Protein AF-A0A951KZK8-F1 (afdb_monomer_lite)

Structure (mmCIF, N/CA/C/O backbone):
data_AF-A0A951KZK8-F1
#
_entry.id   AF-A0A951KZK8-F1
#
loop_
_atom_site.group_PDB
_atom_site.id
_atom_site.type_symbol
_atom_site.label_atom_id
_atom_site.label_alt_id
_atom_site.label_comp_id
_atom_site.label_asym_id
_atom_site.label_entity_id
_atom_site.label_seq_id
_atom_site.pdbx_PDB_ins_code
_atom_site.Cartn_x
_atom_site.Cartn_y
_atom_site.Cartn_z
_atom_site.occupancy
_atom_site.B_iso_or_equiv
_atom_site.auth_seq_id
_atom_site.auth_comp_id
_atom_site.auth_asym_id
_atom_site.auth_atom_id
_atom_site.pdbx_PDB_model_num
ATOM 1 N N . MET A 1 1 ? -2.608 1.411 18.842 1.00 57.25 1 MET A N 1
ATOM 2 C CA . MET A 1 1 ? -3.778 1.719 17.992 1.00 57.25 1 MET A CA 1
ATOM 3 C C . MET A 1 1 ? -4.426 0.400 17.603 1.00 57.25 1 MET A C 1
ATOM 5 O O . MET A 1 1 ? -3.694 -0.575 17.492 1.00 57.25 1 MET A O 1
ATOM 9 N N . ALA A 1 2 ? -5.753 0.328 17.487 1.00 75.88 2 ALA A N 1
ATOM 10 C CA . ALA A 1 2 ? -6.396 -0.855 16.908 1.00 75.88 2 ALA A CA 1
ATOM 11 C C . ALA A 1 2 ? -6.192 -0.823 15.386 1.00 75.88 2 ALA A C 1
ATOM 13 O O . ALA A 1 2 ? -6.277 0.259 14.810 1.00 75.88 2 ALA A O 1
ATOM 14 N N . SER A 1 3 ? -5.893 -1.966 14.765 1.00 89.19 3 SER A N 1
ATOM 15 C CA . SER A 1 3 ? -5.690 -2.034 13.313 1.00 89.19 3 SER A CA 1
ATOM 16 C C . SER A 1 3 ? -7.004 -1.793 12.564 1.00 89.19 3 SER A C 1
ATOM 18 O O . SER A 1 3 ? -8.065 -2.237 13.011 1.00 89.19 3 SER A O 1
ATOM 20 N N . ASN A 1 4 ? -6.940 -1.081 11.437 1.00 95.38 4 ASN A N 1
ATOM 21 C CA . ASN A 1 4 ? -8.071 -0.841 10.536 1.00 95.38 4 ASN A CA 1
ATOM 22 C C . ASN A 1 4 ? -8.296 -2.012 9.573 1.00 95.38 4 ASN A C 1
ATOM 24 O O . ASN A 1 4 ? -9.361 -2.098 8.958 1.00 95.38 4 ASN A O 1
ATOM 28 N N . LEU A 1 5 ? -7.304 -2.893 9.420 1.00 96.56 5 LEU A N 1
ATOM 29 C CA . LEU A 1 5 ? -7.354 -4.049 8.536 1.00 96.56 5 LEU A CA 1
ATOM 30 C C . LEU A 1 5 ? -7.429 -5.332 9.364 1.00 96.56 5 LEU A C 1
ATOM 32 O O . LEU A 1 5 ? -6.640 -5.555 10.279 1.00 96.56 5 LEU A O 1
ATOM 36 N N . ASP A 1 6 ? -8.371 -6.205 9.016 1.00 96.50 6 ASP A N 1
ATOM 37 C CA . ASP A 1 6 ? -8.315 -7.590 9.477 1.00 96.50 6 ASP A CA 1
ATOM 38 C C . ASP A 1 6 ? -7.146 -8.341 8.810 1.00 96.50 6 ASP A C 1
ATOM 40 O O . ASP A 1 6 ? -6.596 -7.905 7.794 1.00 96.50 6 ASP A O 1
ATOM 44 N N . GLU A 1 7 ? -6.778 -9.496 9.370 1.00 96.50 7 GLU A N 1
ATOM 45 C CA . GLU A 1 7 ? -5.648 -10.308 8.895 1.00 96.50 7 GLU A CA 1
ATOM 46 C C . GLU A 1 7 ? -5.756 -10.663 7.404 1.00 96.50 7 GLU A C 1
ATOM 48 O O . GLU A 1 7 ? -4.756 -10.668 6.683 1.00 96.50 7 GLU A O 1
ATOM 53 N N . ARG A 1 8 ? -6.977 -10.914 6.911 1.00 97.06 8 ARG A N 1
ATOM 54 C CA . ARG A 1 8 ? -7.217 -11.272 5.508 1.00 97.06 8 ARG A CA 1
ATOM 55 C C . ARG A 1 8 ? -6.918 -10.089 4.595 1.00 97.06 8 ARG A C 1
ATOM 57 O O . ARG A 1 8 ? -6.222 -10.248 3.594 1.00 97.06 8 ARG A O 1
ATOM 64 N N . ARG A 1 9 ? -7.455 -8.911 4.913 1.00 98.12 9 ARG A N 1
ATOM 65 C CA . ARG A 1 9 ? -7.246 -7.694 4.119 1.00 98.12 9 ARG A CA 1
ATOM 66 C C . ARG A 1 9 ? -5.806 -7.209 4.204 1.00 98.12 9 ARG A C 1
ATOM 68 O O . ARG A 1 9 ? -5.289 -6.752 3.191 1.00 98.12 9 ARG A O 1
ATOM 75 N N . ALA A 1 10 ? -5.152 -7.365 5.353 1.00 98.06 10 ALA A N 1
ATOM 76 C CA . ALA A 1 10 ? -3.730 -7.080 5.506 1.00 98.06 10 ALA A CA 1
ATOM 77 C C . ALA A 1 10 ? -2.877 -7.951 4.566 1.00 98.06 10 ALA A C 1
ATOM 79 O O . ALA A 1 10 ? -2.070 -7.416 3.810 1.00 98.06 10 ALA A O 1
ATOM 80 N N . ALA A 1 11 ? -3.115 -9.267 4.530 1.00 97.88 11 ALA A N 1
ATOM 81 C CA . ALA A 1 11 ? -2.396 -10.180 3.637 1.00 97.88 11 ALA A CA 1
ATOM 82 C C . ALA A 1 11 ? -2.676 -9.905 2.146 1.00 97.88 11 ALA A C 1
ATOM 84 O O . ALA A 1 11 ? -1.768 -9.949 1.314 1.00 97.88 11 ALA A O 1
ATOM 85 N N . LEU A 1 12 ? -3.928 -9.587 1.794 1.00 98.38 12 LEU A N 1
ATOM 86 C CA . LEU A 1 12 ? -4.284 -9.182 0.430 1.00 98.38 12 LEU A CA 1
ATOM 87 C C . LEU A 1 12 ? -3.575 -7.888 0.029 1.00 98.38 12 LEU A C 1
ATOM 89 O O . LEU A 1 12 ? -3.019 -7.812 -1.064 1.00 98.38 12 LEU A O 1
ATOM 93 N N . LEU A 1 13 ? -3.573 -6.884 0.907 1.00 98.56 13 LEU A N 1
ATOM 94 C CA . LEU A 1 13 ? -2.907 -5.614 0.654 1.00 98.56 13 LEU A CA 1
ATOM 95 C C . LEU A 1 13 ? -1.396 -5.797 0.493 1.00 98.56 13 LEU A C 1
ATOM 97 O O . LEU A 1 13 ? -0.829 -5.224 -0.430 1.00 98.56 13 LEU A O 1
ATOM 101 N N . GLU A 1 14 ? -0.760 -6.627 1.321 1.00 98.25 14 GLU A N 1
ATOM 102 C CA . GLU A 1 14 ? 0.658 -6.967 1.170 1.00 98.25 14 GLU A CA 1
ATOM 103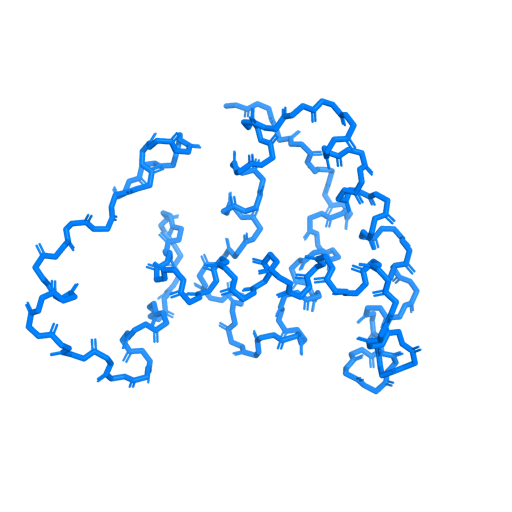 C C . GLU A 1 14 ? 0.948 -7.568 -0.212 1.00 98.25 14 GLU A C 1
ATOM 105 O O . GLU A 1 14 ? 1.818 -7.080 -0.932 1.00 98.25 14 GLU A O 1
ATOM 110 N N . SER A 1 15 ? 0.169 -8.575 -0.623 1.00 98.31 15 SER A N 1
ATOM 111 C CA . SER A 1 15 ? 0.313 -9.215 -1.936 1.00 98.31 15 SER A CA 1
ATOM 112 C C . SER A 1 15 ? 0.092 -8.237 -3.097 1.00 98.31 15 SER A C 1
ATOM 114 O O . SER A 1 15 ? 0.821 -8.275 -4.094 1.00 98.31 15 SER A O 1
ATOM 116 N N . LEU A 1 16 ? -0.885 -7.335 -2.970 1.00 98.62 16 LEU A N 1
ATOM 117 C CA . LEU A 1 16 ? -1.149 -6.286 -3.952 1.00 98.62 16 LEU A CA 1
ATOM 118 C C . LEU A 1 16 ? 0.010 -5.284 -4.029 1.00 98.62 16 LEU A C 1
ATOM 120 O O . LEU A 1 16 ? 0.442 -4.954 -5.134 1.00 98.62 16 LEU A O 1
ATOM 124 N N . CYS A 1 17 ? 0.532 -4.823 -2.889 1.00 98.50 17 CYS A N 1
ATOM 125 C CA . CYS A 1 17 ? 1.685 -3.927 -2.833 1.00 98.50 17 CYS A CA 1
ATOM 126 C C . CYS A 1 17 ? 2.905 -4.557 -3.505 1.00 98.50 17 CYS A C 1
ATOM 128 O O . CYS A 1 17 ? 3.486 -3.925 -4.382 1.00 98.50 17 CYS A O 1
ATOM 130 N N . GLU A 1 18 ? 3.234 -5.807 -3.176 1.00 98.00 18 GLU A N 1
ATOM 131 C CA . GLU A 1 18 ? 4.361 -6.526 -3.780 1.00 98.00 18 GLU A CA 1
ATOM 132 C C . GLU A 1 18 ? 4.172 -6.720 -5.290 1.00 98.00 18 GLU A C 1
ATOM 134 O O . GLU A 1 18 ? 5.108 -6.575 -6.069 1.00 98.00 18 GLU A O 1
ATOM 139 N N . THR A 1 19 ? 2.947 -6.987 -5.744 1.00 98.25 19 THR A N 1
ATOM 140 C CA . THR A 1 19 ? 2.680 -7.158 -7.178 1.00 98.25 19 THR A CA 1
ATOM 141 C C . THR A 1 19 ? 2.778 -5.839 -7.952 1.00 98.25 19 THR A C 1
ATOM 143 O O . THR A 1 19 ? 3.256 -5.820 -9.088 1.00 98.25 19 THR A O 1
ATOM 146 N N . ILE A 1 20 ? 2.301 -4.732 -7.374 1.00 98.00 20 ILE A N 1
ATOM 147 C CA . ILE A 1 20 ? 2.277 -3.414 -8.028 1.00 98.00 20 ILE A CA 1
ATOM 148 C C . ILE A 1 20 ? 3.646 -2.728 -7.952 1.00 98.00 20 ILE A C 1
ATOM 150 O O . ILE A 1 20 ? 4.069 -2.085 -8.915 1.00 98.00 20 ILE A O 1
ATOM 154 N N . VAL A 1 21 ? 4.324 -2.857 -6.813 1.00 97.31 21 VAL A N 1
ATOM 155 C CA . VAL A 1 21 ? 5.659 -2.327 -6.535 1.00 97.31 21 VAL A CA 1
ATOM 156 C C . VAL A 1 21 ? 6.531 -3.490 -6.043 1.00 97.31 21 VAL A C 1
ATOM 158 O O . VAL A 1 21 ? 6.610 -3.732 -4.834 1.00 97.31 21 VAL A O 1
ATOM 161 N N . PRO A 1 22 ? 7.171 -4.228 -6.970 1.00 95.56 22 PRO A N 1
ATOM 162 C CA . PRO A 1 22 ? 8.026 -5.361 -6.627 1.00 95.56 22 PRO A CA 1
ATOM 163 C C . PRO A 1 22 ? 9.117 -4.991 -5.621 1.00 95.56 22 PRO A C 1
ATOM 165 O O . PRO A 1 22 ? 9.794 -3.973 -5.778 1.00 95.56 22 PRO A O 1
ATOM 168 N N . GLY A 1 23 ? 9.288 -5.828 -4.598 1.00 94.06 23 GLY A N 1
ATOM 169 C CA . GLY A 1 23 ? 10.216 -5.624 -3.490 1.00 94.06 23 GLY A CA 1
ATOM 170 C C . GLY A 1 23 ? 9.663 -4.794 -2.330 1.00 94.06 23 GLY A C 1
ATOM 171 O O . GLY A 1 23 ? 10.330 -4.683 -1.300 1.00 94.06 23 GLY A O 1
ATOM 172 N N . SER A 1 24 ? 8.460 -4.224 -2.445 1.00 96.81 24 SER A N 1
ATOM 173 C CA . SER A 1 24 ? 7.895 -3.381 -1.388 1.00 96.81 24 SER A CA 1
ATOM 174 C C . SER A 1 24 ? 7.625 -4.140 -0.086 1.00 96.81 24 SER A C 1
ATOM 176 O O . SER A 1 24 ? 7.760 -3.536 0.975 1.00 96.81 24 SER A O 1
ATOM 178 N N . SER A 1 25 ? 7.359 -5.453 -0.096 1.00 96.44 25 SER A N 1
ATOM 179 C CA . SER A 1 25 ? 7.097 -6.219 1.139 1.00 96.44 25 SER A CA 1
ATOM 180 C C . SER A 1 25 ? 8.199 -6.088 2.202 1.00 96.44 25 SER A C 1
ATOM 182 O O . SER A 1 25 ? 7.907 -6.096 3.399 1.00 96.44 25 SER A O 1
ATOM 184 N N . ARG A 1 26 ? 9.465 -5.881 1.812 1.00 95.50 26 ARG A N 1
ATOM 185 C CA . ARG A 1 26 ? 10.588 -5.745 2.764 1.00 95.50 26 ARG A CA 1
ATOM 186 C C . ARG A 1 26 ? 10.528 -4.491 3.639 1.00 95.50 26 ARG A C 1
ATOM 188 O O . ARG A 1 26 ? 11.231 -4.441 4.645 1.00 95.50 26 ARG A O 1
ATOM 195 N N . VAL A 1 27 ? 9.743 -3.482 3.252 1.00 95.81 27 VAL A N 1
ATOM 196 C CA . VAL A 1 27 ? 9.516 -2.268 4.056 1.00 95.81 27 VAL A CA 1
ATOM 197 C C . VAL A 1 27 ? 8.186 -2.302 4.814 1.00 95.81 27 VAL A C 1
ATOM 199 O O . VAL A 1 27 ? 7.865 -1.351 5.520 1.00 95.81 27 VAL A O 1
ATOM 202 N N . GLN A 1 28 ? 7.435 -3.406 4.695 1.00 96.81 28 GLN A N 1
ATOM 203 C CA . GLN A 1 28 ? 6.128 -3.638 5.320 1.00 96.81 28 GLN A CA 1
ATOM 204 C C . GLN A 1 28 ? 5.108 -2.511 5.038 1.00 96.81 28 GLN A C 1
ATOM 206 O O . GLN A 1 28 ? 4.636 -1.846 5.963 1.00 96.81 28 GLN A O 1
ATOM 211 N N . PRO A 1 29 ? 4.714 -2.297 3.768 1.00 97.12 29 PRO A N 1
ATOM 212 C CA . PRO A 1 29 ? 3.866 -1.175 3.354 1.00 97.12 29 PRO A CA 1
ATOM 213 C C . PRO A 1 29 ? 2.480 -1.197 4.009 1.00 97.12 29 PRO A C 1
ATOM 215 O O . PRO A 1 29 ? 1.865 -0.150 4.190 1.00 97.12 29 PRO A O 1
ATOM 218 N N . VAL A 1 30 ? 2.002 -2.371 4.432 1.00 97.56 30 VAL A N 1
ATOM 219 C CA . VAL A 1 30 ? 0.744 -2.509 5.181 1.00 97.56 30 VAL A CA 1
ATOM 220 C C . VAL A 1 30 ? 0.775 -1.716 6.489 1.00 97.56 30 VAL A C 1
ATOM 222 O O . VAL A 1 30 ? -0.234 -1.112 6.836 1.00 97.56 30 VAL A O 1
ATOM 225 N N . VAL A 1 31 ? 1.922 -1.643 7.179 1.00 96.88 31 VAL A N 1
ATOM 226 C CA . VAL A 1 31 ? 2.067 -0.857 8.419 1.00 96.88 31 VAL A CA 1
ATOM 227 C C . VAL A 1 31 ? 1.855 0.628 8.138 1.00 96.88 31 VAL A C 1
ATOM 229 O O . VAL A 1 31 ? 1.133 1.297 8.872 1.00 96.88 31 VAL A O 1
ATOM 232 N N . TYR A 1 32 ? 2.441 1.131 7.050 1.00 96.75 32 TYR A N 1
ATOM 233 C CA . TYR A 1 32 ? 2.257 2.513 6.620 1.00 96.75 32 TYR A CA 1
ATOM 234 C C . TYR A 1 32 ? 0.795 2.810 6.286 1.00 96.75 32 TYR A C 1
ATOM 236 O O . TYR A 1 32 ? 0.229 3.787 6.770 1.00 96.75 32 TYR A O 1
ATOM 244 N N . ILE A 1 33 ? 0.174 1.954 5.472 1.00 97.88 33 ILE A N 1
ATOM 245 C CA . ILE A 1 33 ? -1.190 2.176 4.988 1.00 97.88 33 ILE A CA 1
ATOM 246 C C . ILE A 1 33 ? -2.199 2.070 6.140 1.00 97.88 33 ILE A C 1
ATOM 248 O O . ILE A 1 33 ? -3.091 2.910 6.235 1.00 97.88 33 ILE A O 1
ATOM 252 N N . ASP A 1 34 ? -2.043 1.108 7.054 1.00 97.44 34 ASP A N 1
ATOM 253 C CA . ASP A 1 34 ? -2.898 0.987 8.243 1.00 97.44 34 ASP A CA 1
ATOM 254 C C . ASP A 1 34 ? -2.748 2.196 9.184 1.00 97.44 34 ASP A C 1
ATOM 256 O O . ASP A 1 34 ? -3.733 2.733 9.703 1.00 97.44 34 ASP A O 1
ATOM 260 N N . ALA A 1 35 ? -1.520 2.692 9.358 1.00 96.12 35 ALA A N 1
ATOM 261 C CA . ALA A 1 35 ? -1.265 3.912 10.114 1.00 96.12 35 ALA A CA 1
ATOM 262 C C . ALA A 1 35 ? -1.931 5.131 9.451 1.00 96.12 35 ALA A C 1
ATOM 264 O O . ALA A 1 35 ? -2.660 5.872 10.111 1.00 96.12 35 ALA A O 1
ATOM 265 N N . LEU A 1 36 ? -1.789 5.288 8.131 1.00 96.12 36 LEU A N 1
ATOM 266 C CA . LEU A 1 36 ? -2.434 6.351 7.357 1.00 96.12 36 LEU A CA 1
ATOM 267 C C . LEU A 1 36 ? -3.967 6.304 7.472 1.00 96.12 36 LEU A C 1
ATOM 269 O O . LEU A 1 36 ? -4.599 7.331 7.726 1.00 96.12 36 LEU A O 1
ATOM 273 N N . MET A 1 37 ? -4.573 5.117 7.363 1.00 97.19 37 MET A N 1
ATOM 274 C CA . MET A 1 37 ? -6.022 4.911 7.509 1.00 97.19 37 MET A CA 1
ATOM 275 C C . MET A 1 37 ? -6.560 5.403 8.857 1.00 97.19 37 MET A C 1
ATOM 277 O O . MET A 1 37 ? -7.696 5.882 8.948 1.00 97.19 37 MET A O 1
ATOM 281 N N . SER A 1 38 ? -5.741 5.340 9.904 1.00 96.12 38 SER A N 1
ATOM 282 C CA . SER A 1 38 ? -6.123 5.794 11.240 1.00 96.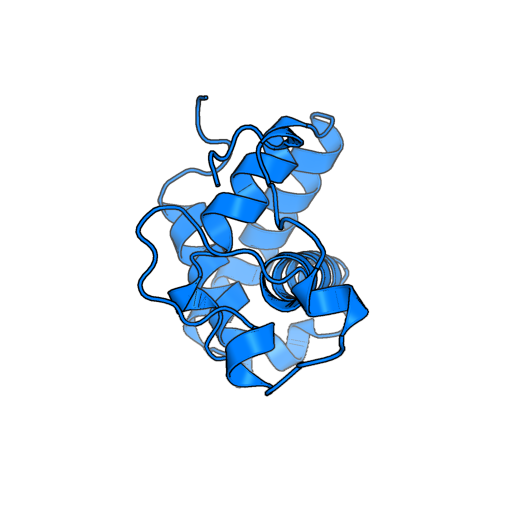12 38 SER A CA 1
ATOM 283 C C . SER A 1 38 ? -6.352 7.310 11.328 1.00 96.12 38 SER A C 1
ATOM 285 O O . SER A 1 38 ? -7.035 7.773 12.243 1.00 96.12 38 SER A O 1
ATOM 287 N N . HIS A 1 39 ? -5.839 8.078 10.363 1.00 94.00 39 HIS A N 1
ATOM 288 C CA . HIS A 1 39 ? -6.036 9.527 10.248 1.00 94.00 39 HIS A CA 1
ATOM 289 C C . HIS A 1 39 ? -7.128 9.923 9.246 1.00 94.00 39 HIS A C 1
ATOM 291 O O . HIS A 1 39 ? -7.435 11.107 9.108 1.00 94.00 39 HIS A O 1
ATOM 297 N N . MET A 1 40 ? -7.731 8.951 8.564 1.00 95.38 40 MET A N 1
ATOM 298 C CA . MET A 1 40 ? -8.781 9.187 7.578 1.00 95.38 40 MET A CA 1
ATOM 299 C C . MET A 1 40 ? -10.173 9.285 8.217 1.00 95.38 40 MET A C 1
ATOM 301 O O . MET A 1 40 ? -10.426 8.847 9.345 1.00 95.38 40 MET A O 1
ATOM 305 N N . THR A 1 41 ? -11.127 9.832 7.475 1.00 97.31 41 THR A N 1
ATOM 306 C CA . THR A 1 41 ? -12.554 9.719 7.788 1.00 97.31 41 THR A CA 1
ATOM 307 C C . THR A 1 41 ? -13.043 8.278 7.576 1.00 97.31 41 THR A C 1
ATOM 309 O O . THR A 1 41 ? -12.400 7.472 6.903 1.00 97.31 41 THR A O 1
ATOM 312 N N . ALA A 1 42 ? -14.194 7.916 8.154 1.00 96.50 42 ALA A N 1
ATOM 313 C CA . ALA A 1 42 ? -14.760 6.577 7.950 1.00 96.50 42 ALA A CA 1
ATOM 314 C C . ALA A 1 42 ? -15.046 6.256 6.464 1.00 96.50 42 ALA A C 1
ATOM 316 O O . ALA A 1 42 ? -14.618 5.193 6.025 1.00 96.50 42 ALA A O 1
ATOM 317 N N . PRO A 1 43 ? -15.639 7.167 5.659 1.00 97.44 43 PRO A N 1
ATOM 318 C CA . PRO A 1 43 ? -15.851 6.910 4.233 1.00 97.44 43 PRO A CA 1
ATOM 319 C C . PRO A 1 43 ? -14.561 6.657 3.443 1.00 97.44 43 PRO A C 1
ATOM 321 O O . PRO A 1 43 ? -14.551 5.847 2.522 1.00 97.44 43 PRO A O 1
ATOM 324 N N . GLU A 1 44 ? -13.464 7.329 3.797 1.00 97.38 44 GLU A N 1
ATOM 325 C CA . GLU A 1 44 ? -12.162 7.117 3.154 1.00 97.38 44 GLU A CA 1
ATOM 326 C C . GLU A 1 44 ? -11.576 5.743 3.506 1.00 97.38 44 GLU A C 1
ATOM 328 O O . GLU A 1 44 ? -11.113 5.027 2.616 1.00 97.38 44 GLU A O 1
ATOM 333 N N . ARG A 1 45 ? -11.665 5.321 4.777 1.00 97.62 45 ARG A N 1
ATOM 334 C CA . ARG A 1 45 ? -11.278 3.957 5.178 1.00 97.62 45 ARG A CA 1
ATOM 335 C C . ARG A 1 45 ? -12.109 2.895 4.464 1.00 97.62 45 ARG A C 1
ATOM 337 O O . ARG A 1 45 ? -11.545 1.917 3.975 1.00 97.62 45 ARG A O 1
ATOM 344 N N . ASP A 1 46 ? -13.421 3.100 4.373 1.00 97.69 46 ASP A N 1
ATOM 345 C CA . ASP A 1 46 ? -14.339 2.182 3.693 1.00 97.69 46 ASP A CA 1
ATOM 346 C C . ASP A 1 46 ? -14.031 2.080 2.193 1.00 97.69 46 ASP A C 1
ATOM 348 O O . ASP A 1 46 ? -14.113 1.000 1.605 1.00 97.69 46 ASP A O 1
ATOM 352 N N . ALA A 1 47 ? -13.617 3.181 1.558 1.00 97.81 47 ALA A N 1
ATOM 353 C CA . ALA A 1 47 ? -13.193 3.172 0.161 1.00 97.81 47 ALA A CA 1
ATOM 354 C C . ALA A 1 47 ? -11.926 2.325 -0.057 1.00 97.81 47 ALA A C 1
ATOM 356 O O . ALA A 1 47 ? -11.827 1.607 -1.058 1.00 97.81 47 ALA A O 1
A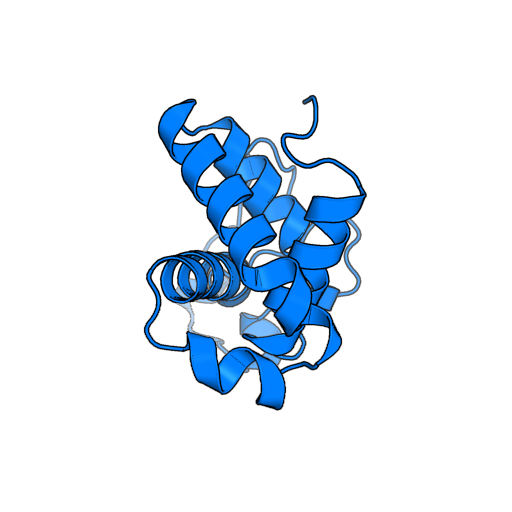TOM 357 N N . ILE A 1 48 ? -10.974 2.363 0.882 1.00 98.31 48 ILE A N 1
ATOM 358 C CA . ILE A 1 48 ? -9.761 1.535 0.827 1.00 98.31 48 ILE A CA 1
ATOM 359 C C . ILE A 1 48 ? -10.110 0.060 1.015 1.00 98.31 48 ILE A C 1
ATOM 361 O O . ILE A 1 48 ? -9.723 -0.758 0.181 1.00 98.31 48 ILE A O 1
ATOM 365 N N . THR A 1 49 ? -10.875 -0.294 2.051 1.00 98.38 49 THR A N 1
ATOM 366 C CA . THR A 1 49 ? -11.256 -1.697 2.297 1.00 98.38 49 THR A CA 1
ATOM 367 C C . THR A 1 49 ? -12.085 -2.266 1.145 1.00 98.38 49 THR A C 1
ATOM 369 O O . THR A 1 49 ? -11.816 -3.379 0.697 1.00 98.38 49 THR A O 1
ATOM 372 N N . THR A 1 50 ? -12.993 -1.469 0.573 1.00 98.56 50 THR A N 1
ATOM 373 C CA . THR A 1 50 ? -13.747 -1.828 -0.641 1.00 98.56 50 THR A CA 1
ATOM 374 C C . THR A 1 50 ? -12.825 -2.044 -1.842 1.00 98.56 50 THR A C 1
ATOM 376 O O . THR A 1 50 ? -13.035 -2.975 -2.617 1.00 98.56 50 THR A O 1
ATOM 379 N N . SER A 1 51 ? -11.787 -1.218 -2.006 1.00 98.69 51 SER A N 1
ATOM 380 C CA . SER A 1 51 ? -10.818 -1.372 -3.100 1.00 98.69 51 SER A CA 1
ATOM 381 C C . SER A 1 51 ? -9.975 -2.641 -2.954 1.00 98.69 51 SER A C 1
ATOM 383 O O . SER A 1 51 ? -9.722 -3.312 -3.953 1.00 98.69 51 SER A O 1
ATOM 385 N N . ILE A 1 52 ? -9.585 -3.003 -1.726 1.00 98.69 52 ILE A N 1
ATOM 386 C CA . ILE A 1 52 ? -8.897 -4.271 -1.432 1.00 98.69 52 ILE A CA 1
ATOM 387 C C . ILE A 1 52 ? -9.813 -5.450 -1.778 1.00 98.69 52 ILE A C 1
ATOM 389 O O . ILE A 1 52 ? -9.406 -6.355 -2.506 1.00 98.69 52 ILE A O 1
ATOM 393 N N . ASP A 1 53 ? -11.063 -5.425 -1.308 1.00 98.56 53 ASP A N 1
ATOM 394 C CA . ASP A 1 53 ? -12.019 -6.509 -1.548 1.00 98.56 53 ASP A CA 1
ATOM 395 C C . ASP A 1 53 ? -12.356 -6.665 -3.042 1.00 98.56 53 ASP A C 1
ATOM 397 O O . ASP A 1 53 ? -12.455 -7.788 -3.532 1.00 98.56 53 ASP A O 1
ATOM 401 N N . ALA A 1 54 ? -12.449 -5.563 -3.794 1.00 98.56 54 ALA A N 1
ATOM 402 C CA . ALA A 1 54 ? -12.702 -5.579 -5.237 1.00 98.56 54 ALA A CA 1
ATOM 403 C C . ALA A 1 54 ? -11.571 -6.223 -6.064 1.00 98.56 54 ALA A C 1
ATOM 405 O O . ALA A 1 54 ? -11.795 -6.606 -7.213 1.00 98.56 54 ALA A O 1
ATOM 406 N N . LEU A 1 55 ? -10.363 -6.329 -5.504 1.00 98.62 55 LEU A N 1
ATOM 407 C CA . LEU A 1 55 ? -9.198 -6.944 -6.146 1.00 98.62 55 LEU A CA 1
ATOM 408 C C . LEU A 1 55 ? -8.858 -8.322 -5.565 1.00 98.62 55 LEU A C 1
ATOM 410 O O . LEU A 1 55 ? -7.911 -8.955 -6.034 1.00 98.62 55 LEU A O 1
ATOM 414 N N . ALA A 1 56 ? -9.612 -8.800 -4.571 1.00 98.19 56 ALA A N 1
ATOM 415 C CA . ALA A 1 56 ? -9.274 -9.999 -3.808 1.00 98.19 56 ALA A CA 1
ATOM 416 C C . ALA A 1 56 ? -9.137 -11.256 -4.680 1.00 98.19 56 ALA A C 1
ATOM 418 O O . ALA A 1 56 ? -8.224 -12.047 -4.459 1.00 98.19 56 ALA A O 1
ATOM 419 N N . ASP A 1 57 ? -9.995 -11.417 -5.692 1.00 97.81 57 ASP A N 1
ATOM 420 C CA . ASP A 1 57 ? -9.957 -12.579 -6.591 1.00 97.81 57 ASP A CA 1
ATOM 421 C C . ASP A 1 57 ? -8.776 -12.524 -7.573 1.00 97.81 57 ASP A C 1
ATOM 423 O O . ASP A 1 57 ? -8.252 -13.558 -7.985 1.00 97.81 57 ASP A O 1
ATOM 427 N N . ALA A 1 58 ? -8.336 -11.317 -7.944 1.00 97.50 58 ALA A N 1
ATOM 428 C CA . ALA A 1 58 ? -7.239 -11.114 -8.885 1.00 97.50 58 ALA A CA 1
ATOM 429 C C . ALA A 1 58 ? -5.860 -11.141 -8.203 1.00 97.50 58 ALA A C 1
ATOM 431 O O . ALA A 1 58 ? -4.884 -11.545 -8.835 1.00 97.50 58 ALA A O 1
ATOM 432 N N . ALA A 1 59 ? -5.769 -10.749 -6.926 1.00 96.62 59 ALA A N 1
ATOM 433 C CA . ALA A 1 59 ? -4.504 -10.642 -6.195 1.00 96.62 59 ALA A CA 1
ATOM 434 C C . ALA A 1 59 ? -3.647 -11.932 -6.226 1.00 96.62 59 ALA A C 1
ATOM 436 O O . ALA A 1 59 ? -2.464 -11.832 -6.559 1.00 96.62 59 ALA A O 1
ATOM 437 N N . PRO A 1 60 ? -4.195 -13.151 -6.009 1.00 94.88 60 PRO A N 1
ATOM 438 C CA . PRO A 1 60 ? -3.405 -14.387 -6.053 1.00 94.88 60 PRO A CA 1
ATOM 439 C C . PRO A 1 60 ? -2.809 -14.702 -7.432 1.00 94.88 60 PRO A C 1
ATOM 441 O O . PRO A 1 60 ? -1.836 -15.445 -7.527 1.00 94.88 60 PRO A O 1
ATOM 444 N N . GLY A 1 61 ? -3.394 -14.161 -8.507 1.00 94.94 61 GLY A N 1
ATOM 445 C CA . GLY A 1 61 ? -2.922 -14.347 -9.880 1.00 94.94 61 GLY A CA 1
ATOM 446 C C . GLY A 1 61 ? -1.805 -13.383 -10.296 1.00 94.94 61 GLY A C 1
ATOM 447 O O . GLY A 1 61 ? -1.349 -13.438 -11.441 1.00 94.94 61 GLY A O 1
ATOM 448 N N . GLY A 1 62 ? -1.369 -12.495 -9.396 1.00 95.75 62 GLY A N 1
ATOM 449 C CA . GLY A 1 6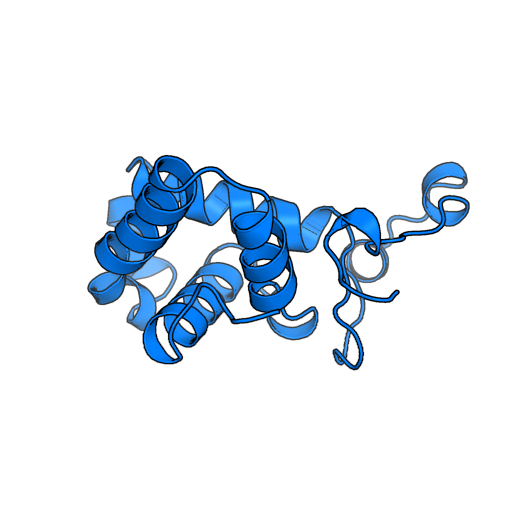2 ? -0.275 -11.559 -9.630 1.00 95.75 62 GLY A CA 1
ATOM 450 C C . GLY A 1 62 ? -0.542 -10.572 -10.772 1.00 95.75 62 GLY A C 1
ATOM 451 O O . GLY A 1 62 ? -1.682 -10.223 -11.090 1.00 95.75 62 GLY A O 1
ATOM 452 N N . ALA A 1 63 ? 0.535 -10.099 -11.405 1.00 96.12 63 ALA A N 1
ATOM 453 C CA . ALA A 1 63 ? 0.479 -9.008 -12.380 1.00 96.12 63 ALA A CA 1
ATOM 454 C C . ALA A 1 63 ? -0.407 -9.317 -13.602 1.00 96.12 63 ALA A C 1
ATOM 456 O O . ALA A 1 63 ? -1.073 -8.424 -14.129 1.00 96.12 63 ALA A O 1
ATOM 457 N N . GLU A 1 64 ? -0.442 -10.577 -14.040 1.00 97.00 64 GLU A N 1
ATOM 458 C CA . GLU A 1 64 ? -1.255 -11.013 -15.178 1.00 97.00 64 GLU A CA 1
ATOM 459 C C . GLU A 1 64 ? -2.754 -10.874 -14.890 1.00 97.00 64 GLU A C 1
ATOM 461 O O . GLU A 1 64 ? -3.478 -10.277 -15.690 1.00 97.00 64 GLU A O 1
ATOM 466 N N . ALA A 1 65 ? -3.212 -11.359 -13.732 1.00 97.06 65 ALA A N 1
ATOM 467 C CA . ALA A 1 65 ? -4.611 -11.252 -13.323 1.00 97.06 65 ALA A CA 1
ATOM 468 C C . ALA A 1 65 ? -5.015 -9.798 -13.038 1.00 97.06 65 ALA A C 1
ATOM 470 O O . ALA A 1 65 ? -6.093 -9.356 -13.439 1.00 97.06 65 ALA A O 1
ATOM 471 N N . LEU A 1 66 ? -4.121 -9.012 -12.430 1.00 97.31 66 LEU A N 1
ATOM 472 C CA . LEU A 1 66 ? -4.373 -7.597 -12.157 1.00 97.31 66 LEU A CA 1
ATOM 473 C C . LEU A 1 66 ? -4.427 -6.725 -13.417 1.00 97.31 66 LEU A C 1
ATOM 475 O O . LEU A 1 66 ? -5.015 -5.643 -13.373 1.00 97.31 66 LEU A O 1
ATOM 479 N N . ARG A 1 67 ? -3.883 -7.170 -14.560 1.00 97.06 67 ARG A N 1
ATOM 480 C CA . ARG A 1 67 ? -3.885 -6.379 -15.802 1.00 97.06 67 ARG A CA 1
ATOM 481 C C . ARG A 1 67 ? -5.292 -5.958 -16.231 1.00 97.06 67 ARG A C 1
ATOM 483 O O . ARG A 1 67 ? -5.470 -4.825 -16.674 1.00 97.06 67 ARG A O 1
ATOM 490 N N . ALA A 1 68 ? -6.290 -6.828 -16.066 1.00 96.81 68 ALA A N 1
ATOM 491 C CA . ALA A 1 68 ? -7.682 -6.513 -16.398 1.00 96.81 68 ALA A CA 1
ATOM 492 C C . ALA A 1 68 ? -8.265 -5.375 -15.535 1.00 96.81 68 ALA A C 1
ATOM 494 O O . ALA A 1 68 ? -9.214 -4.709 -15.942 1.00 96.81 68 ALA A O 1
ATOM 495 N N . HIS A 1 69 ? -7.667 -5.117 -14.370 1.00 98.19 69 HIS A N 1
ATOM 496 C CA . HIS A 1 69 ? -8.109 -4.114 -13.408 1.00 98.19 69 HIS A CA 1
ATOM 497 C C . HIS A 1 69 ? -7.315 -2.805 -13.483 1.00 98.19 69 HIS A C 1
ATOM 499 O O . HIS A 1 69 ? -7.678 -1.863 -12.784 1.00 98.19 69 HIS A O 1
ATOM 505 N N . ALA A 1 70 ? -6.281 -2.701 -14.328 1.00 96.56 70 ALA A N 1
ATOM 506 C CA . ALA A 1 70 ? -5.266 -1.640 -14.264 1.00 96.56 70 ALA A CA 1
ATOM 507 C C . ALA A 1 70 ? -5.806 -0.194 -14.332 1.00 96.56 70 ALA A C 1
ATOM 509 O O . ALA A 1 70 ? -5.164 0.734 -13.840 1.00 96.56 70 ALA A O 1
ATOM 510 N N . PHE A 1 71 ? -6.985 -0.001 -14.930 1.00 97.12 71 PHE A N 1
ATOM 511 C CA . PHE A 1 71 ? -7.648 1.303 -15.065 1.00 97.12 71 PHE A CA 1
ATOM 512 C C . PHE A 1 71 ? -8.926 1.434 -14.230 1.00 97.12 71 PHE A C 1
ATOM 514 O O . PHE A 1 71 ? -9.670 2.401 -14.372 1.00 97.12 71 PHE A O 1
ATOM 521 N N . THR A 1 72 ? -9.205 0.463 -13.363 1.00 98.56 72 THR A N 1
ATOM 522 C CA . THR A 1 72 ? -10.332 0.543 -12.432 1.00 98.56 72 THR A CA 1
ATOM 523 C C . THR A 1 72 ? -9.990 1.476 -11.266 1.00 98.56 72 THR A C 1
ATOM 525 O O . THR A 1 72 ? -8.831 1.521 -10.845 1.00 98.56 72 THR A O 1
ATOM 528 N N . PRO A 1 73 ? -10.975 2.190 -10.690 1.00 98.50 73 PRO A N 1
ATOM 529 C CA . PRO A 1 73 ? -10.735 3.047 -9.529 1.00 98.50 73 PRO A CA 1
ATOM 530 C C . PRO A 1 73 ? -10.087 2.306 -8.351 1.00 98.50 73 PRO A C 1
ATOM 532 O O . PRO A 1 73 ? -9.154 2.828 -7.751 1.00 98.50 73 PRO A O 1
ATOM 535 N N . ALA A 1 74 ? -10.517 1.068 -8.076 1.00 98.44 74 ALA A N 1
ATOM 536 C CA . ALA A 1 74 ? -9.959 0.244 -7.004 1.00 98.44 74 ALA A CA 1
ATOM 537 C C . ALA A 1 74 ? -8.458 -0.015 -7.200 1.00 98.44 74 ALA A C 1
ATOM 539 O O . ALA A 1 74 ? -7.660 0.220 -6.295 1.00 98.44 74 ALA A O 1
ATOM 540 N N . PHE A 1 75 ? -8.049 -0.429 -8.402 1.00 98.69 75 PHE A N 1
ATOM 541 C CA . PHE A 1 75 ? -6.633 -0.635 -8.701 1.00 98.69 75 PHE A CA 1
ATOM 542 C C . PHE A 1 75 ? -5.829 0.660 -8.605 1.00 98.69 75 PHE A C 1
ATOM 544 O O . PHE A 1 75 ? -4.736 0.656 -8.050 1.00 98.69 75 PHE A O 1
ATOM 551 N N . LEU A 1 76 ? -6.359 1.776 -9.116 1.00 98.69 76 LEU A N 1
ATOM 552 C CA . LEU A 1 76 ? -5.674 3.068 -9.050 1.00 98.69 76 LEU A CA 1
ATOM 553 C C . LEU A 1 76 ? -5.490 3.547 -7.602 1.00 98.69 76 LEU A C 1
ATOM 555 O O . LEU A 1 76 ? -4.424 4.071 -7.283 1.00 98.69 76 LEU A O 1
ATOM 559 N N . GLN A 1 77 ? -6.471 3.303 -6.729 1.00 98.62 77 GLN A N 1
ATOM 560 C CA . GLN A 1 77 ? -6.384 3.596 -5.299 1.00 98.62 77 GLN A CA 1
ATOM 561 C C . GLN A 1 77 ? -5.273 2.779 -4.625 1.00 98.62 77 GLN A C 1
ATOM 563 O O . GLN A 1 77 ? -4.395 3.346 -3.977 1.00 98.62 77 GLN A O 1
ATOM 568 N N . ILE A 1 78 ? -5.268 1.455 -4.812 1.00 98.62 78 ILE A N 1
ATOM 569 C CA . ILE A 1 78 ? -4.239 0.579 -4.231 1.00 98.62 78 ILE A CA 1
ATOM 570 C C . ILE A 1 78 ? -2.858 0.884 -4.814 1.00 98.62 78 ILE A C 1
ATOM 572 O O . ILE A 1 78 ? -1.872 0.917 -4.081 1.00 98.62 78 ILE A O 1
ATOM 576 N N . ARG A 1 79 ? -2.773 1.183 -6.114 1.00 98.56 79 ARG A N 1
ATOM 577 C CA . ARG A 1 79 ? -1.520 1.574 -6.759 1.00 98.56 79 ARG A CA 1
ATOM 578 C C . ARG A 1 79 ? -0.956 2.867 -6.183 1.00 98.56 79 ARG A C 1
ATOM 580 O O . ARG A 1 79 ? 0.251 2.933 -5.973 1.00 98.56 79 ARG A O 1
ATOM 587 N N . ALA A 1 80 ? -1.793 3.873 -5.939 1.00 98.56 80 ALA A N 1
ATOM 588 C CA . ALA A 1 80 ? -1.353 5.118 -5.317 1.00 98.56 80 ALA A CA 1
ATOM 589 C C . ALA A 1 80 ? -0.772 4.858 -3.920 1.00 98.56 80 ALA A C 1
ATOM 591 O O . ALA A 1 80 ? 0.358 5.260 -3.658 1.00 98.56 80 ALA A O 1
ATOM 592 N N . LEU A 1 81 ? -1.486 4.097 -3.084 1.00 98.44 81 LEU A N 1
ATOM 593 C CA . LEU A 1 81 ? -1.042 3.747 -1.731 1.00 98.44 81 LEU A CA 1
ATOM 594 C C . LEU A 1 81 ? 0.243 2.907 -1.723 1.00 98.44 81 LEU A C 1
ATOM 596 O O . LEU A 1 81 ? 1.132 3.165 -0.921 1.00 98.44 81 LEU A O 1
ATOM 600 N N . ALA A 1 82 ? 0.373 1.927 -2.621 1.00 98.38 82 ALA A N 1
ATOM 601 C CA . ALA A 1 82 ? 1.577 1.101 -2.723 1.00 98.38 82 ALA A CA 1
ATOM 602 C C . ALA A 1 82 ? 2.805 1.926 -3.144 1.00 98.38 82 ALA A C 1
ATOM 604 O O . ALA A 1 82 ? 3.889 1.765 -2.584 1.00 98.38 82 ALA A O 1
ATOM 605 N N . ILE A 1 83 ? 2.631 2.832 -4.114 1.00 98.06 83 ILE A N 1
ATOM 606 C CA . ILE A 1 83 ? 3.690 3.746 -4.561 1.00 98.06 83 ILE A CA 1
ATOM 607 C C . ILE A 1 83 ? 4.068 4.708 -3.438 1.00 98.06 83 ILE A C 1
ATOM 609 O O . ILE A 1 83 ? 5.254 4.904 -3.199 1.00 98.06 83 ILE A O 1
ATOM 613 N N . GLU A 1 84 ? 3.089 5.290 -2.750 1.00 96.75 84 GLU A N 1
ATOM 614 C CA . GLU A 1 84 ? 3.322 6.203 -1.633 1.00 96.75 84 GLU A CA 1
ATOM 615 C C . GLU A 1 84 ? 4.054 5.503 -0.486 1.00 96.75 84 GLU A C 1
ATOM 617 O O . GLU A 1 84 ? 5.118 5.959 -0.076 1.00 96.75 84 GLU A O 1
ATOM 622 N N . ALA A 1 85 ? 3.561 4.350 -0.029 1.00 96.50 85 ALA A N 1
ATOM 623 C CA . ALA A 1 85 ? 4.185 3.590 1.050 1.00 96.50 85 ALA A CA 1
ATOM 624 C C . ALA A 1 85 ? 5.646 3.232 0.737 1.00 96.50 85 ALA A C 1
ATOM 626 O O . ALA A 1 85 ? 6.491 3.286 1.619 1.00 96.50 85 ALA A O 1
ATOM 627 N N . TYR A 1 86 ? 5.971 2.900 -0.513 1.00 96.06 86 TYR A N 1
ATOM 628 C CA . TYR A 1 86 ? 7.336 2.532 -0.880 1.00 96.06 86 TYR A CA 1
ATOM 629 C C . TYR A 1 86 ? 8.228 3.755 -1.167 1.00 96.06 86 TYR A C 1
ATOM 631 O O . TYR A 1 86 ? 9.265 3.943 -0.533 1.00 96.06 86 TYR A O 1
ATOM 639 N N . TYR A 1 87 ? 7.831 4.629 -2.096 1.00 93.00 87 TYR A N 1
ATOM 640 C CA . TYR A 1 87 ? 8.670 5.739 -2.573 1.00 93.00 87 TYR A CA 1
ATOM 641 C C . TYR A 1 87 ? 8.688 6.968 -1.664 1.00 93.00 87 TYR A C 1
ATOM 643 O O . TYR A 1 87 ? 9.488 7.873 -1.895 1.00 93.00 87 TYR A O 1
ATOM 651 N N . SER A 1 88 ? 7.875 7.000 -0.610 1.00 91.56 88 SER A N 1
ATOM 652 C CA . SER A 1 88 ? 8.047 7.963 0.482 1.00 91.56 88 SER A CA 1
ATOM 653 C C . SER A 1 88 ? 9.291 7.671 1.342 1.00 91.56 88 SER A C 1
ATOM 655 O O . SER A 1 88 ? 9.665 8.472 2.198 1.00 91.56 88 SER A O 1
ATOM 657 N N . ASP A 1 89 ? 9.971 6.556 1.052 1.00 92.56 89 ASP A N 1
ATOM 658 C CA . ASP A 1 89 ? 11.122 6.016 1.767 1.00 92.56 89 ASP A CA 1
ATOM 659 C C . ASP A 1 89 ? 10.811 5.584 3.204 1.00 92.56 89 ASP A C 1
ATOM 661 O O . ASP A 1 89 ? 11.662 5.630 4.094 1.00 92.56 89 ASP A O 1
ATOM 665 N N . PHE A 1 90 ? 9.570 5.153 3.424 1.00 93.62 90 PHE A N 1
ATOM 666 C CA . PHE A 1 90 ? 9.159 4.507 4.656 1.00 93.62 90 PHE A CA 1
ATOM 667 C C . PHE A 1 90 ? 9.882 3.167 4.843 1.00 93.62 90 PHE A C 1
ATOM 669 O O . PHE A 1 90 ? 10.096 2.401 3.902 1.00 93.62 90 PHE A O 1
ATOM 676 N N . LEU A 1 91 ? 10.232 2.881 6.094 1.00 94.19 91 LEU A N 1
ATOM 677 C CA . LEU A 1 91 ? 10.748 1.601 6.554 1.00 94.19 91 LEU A CA 1
ATOM 678 C C . LEU A 1 91 ? 10.082 1.316 7.899 1.00 94.19 91 LEU A C 1
ATOM 680 O O . LEU A 1 91 ? 10.331 2.040 8.862 1.00 94.19 91 LEU A O 1
ATOM 684 N N . ALA A 1 92 ? 9.217 0.301 7.967 1.00 94.31 92 ALA A N 1
ATOM 685 C CA . ALA A 1 92 ? 8.554 -0.017 9.227 1.00 94.31 92 ALA A CA 1
ATOM 686 C C . ALA A 1 92 ? 9.568 -0.431 10.316 1.00 94.31 92 ALA A C 1
ATOM 688 O O . ALA A 1 92 ? 10.610 -1.020 10.006 1.00 94.31 92 ALA A O 1
ATOM 689 N N . PRO A 1 93 ? 9.263 -0.193 11.604 1.00 91.25 93 PRO A N 1
ATOM 690 C CA . PRO A 1 93 ? 10.112 -0.627 12.708 1.00 91.25 93 PRO A CA 1
ATOM 691 C C . PRO A 1 93 ? 10.390 -2.129 12.678 1.00 91.25 93 PRO A C 1
ATOM 693 O O . PRO A 1 93 ? 9.474 -2.948 12.708 1.00 91.25 93 PRO A O 1
ATOM 696 N N . GLY A 1 94 ? 11.673 -2.494 12.645 1.00 91.44 94 GLY A N 1
ATOM 697 C CA . GLY A 1 94 ? 12.105 -3.892 12.579 1.00 91.44 94 GLY A CA 1
ATOM 698 C C . GLY A 1 94 ? 11.949 -4.551 11.204 1.00 91.44 94 GLY A C 1
ATOM 699 O O . GLY A 1 94 ? 12.230 -5.744 11.082 1.00 91.44 94 GLY A O 1
ATOM 700 N N . ALA A 1 95 ? 11.534 -3.809 10.173 1.00 93.06 95 ALA A N 1
ATOM 701 C CA . ALA A 1 95 ? 11.493 -4.322 8.813 1.00 93.06 95 ALA A CA 1
ATOM 702 C C . ALA A 1 95 ? 12.913 -4.624 8.293 1.00 93.06 95 ALA A C 1
ATOM 704 O O . ALA A 1 95 ? 13.867 -3.921 8.639 1.00 93.06 95 ALA A O 1
ATOM 705 N N . PRO A 1 96 ? 13.077 -5.659 7.451 1.00 89.38 96 PRO A N 1
ATOM 706 C CA . PRO A 1 96 ? 14.392 -6.096 6.983 1.00 89.38 96 PRO A CA 1
ATOM 707 C C . PRO A 1 96 ? 15.103 -5.066 6.092 1.00 89.38 96 PRO A C 1
ATOM 709 O O . PRO A 1 96 ? 16.332 -5.078 6.025 1.00 89.38 96 PRO A O 1
ATOM 712 N N . GLY A 1 97 ? 14.356 -4.177 5.423 1.00 88.00 97 GLY A N 1
ATOM 713 C CA . GLY A 1 97 ? 14.920 -3.194 4.496 1.00 88.00 97 GLY A CA 1
ATOM 714 C C . GLY A 1 97 ? 15.625 -3.842 3.289 1.00 88.00 97 GLY A C 1
ATOM 715 O O . GLY A 1 97 ? 15.429 -5.032 3.027 1.00 88.00 97 GLY A O 1
ATOM 716 N N . PRO A 1 98 ? 16.435 -3.081 2.527 1.00 91.69 98 PRO A N 1
ATOM 717 C CA . PRO A 1 98 ? 16.644 -1.633 2.632 1.00 91.69 98 PRO A CA 1
ATOM 718 C C . PRO A 1 98 ? 15.403 -0.819 2.216 1.00 91.69 98 PRO A C 1
ATOM 720 O O . PRO A 1 98 ? 14.458 -1.357 1.634 1.00 91.69 98 PRO A O 1
ATOM 723 N N . SER A 1 99 ? 15.403 0.482 2.522 1.00 90.62 99 SER A N 1
ATOM 724 C CA . SER A 1 99 ? 14.359 1.413 2.075 1.00 90.62 99 SER A CA 1
ATOM 725 C C . SER A 1 99 ? 14.450 1.686 0.565 1.00 90.62 99 SER A C 1
ATOM 727 O O . SER A 1 99 ? 15.458 1.373 -0.081 1.00 90.62 99 SER A O 1
ATOM 729 N N . ALA A 1 100 ? 13.406 2.282 -0.015 1.00 91.31 100 ALA A N 1
ATOM 730 C CA . ALA A 1 100 ? 13.332 2.514 -1.455 1.00 91.31 100 ALA A CA 1
ATOM 731 C C . ALA A 1 100 ? 14.480 3.374 -1.993 1.00 91.31 100 ALA A C 1
ATOM 733 O O . ALA A 1 100 ? 15.061 3.042 -3.021 1.00 91.31 100 ALA A O 1
ATOM 734 N N . TYR A 1 101 ? 14.838 4.452 -1.296 1.00 91.62 101 TYR A N 1
ATOM 735 C CA . TYR A 1 101 ? 15.908 5.364 -1.697 1.00 91.62 101 TYR A CA 1
ATOM 736 C C . TYR A 1 101 ? 17.265 4.684 -1.671 1.00 91.62 101 TYR A C 1
ATOM 738 O O . TYR A 1 101 ? 18.070 4.927 -2.565 1.00 91.62 101 TYR A O 1
ATOM 746 N N . HIS A 1 102 ? 17.511 3.823 -0.683 1.00 89.62 102 HIS A N 1
ATOM 747 C CA . HIS A 1 102 ? 18.739 3.042 -0.647 1.00 89.62 102 HIS A CA 1
ATOM 748 C C . HIS A 1 102 ? 18.806 2.075 -1.836 1.00 89.62 102 HIS A C 1
ATOM 750 O O . HIS A 1 102 ? 19.859 1.921 -2.443 1.00 89.62 102 HIS A O 1
ATOM 756 N N . GLU A 1 103 ? 17.693 1.435 -2.201 1.00 89.00 103 GLU A N 1
ATOM 757 C CA . GLU A 1 103 ? 17.661 0.515 -3.342 1.00 89.00 103 GLU A CA 1
ATOM 758 C C . GLU A 1 103 ? 17.911 1.203 -4.685 1.00 89.00 103 GLU A C 1
ATOM 760 O O . GLU A 1 103 ? 18.646 0.680 -5.520 1.00 89.00 103 GLU A O 1
ATOM 765 N N . ILE A 1 104 ? 17.323 2.380 -4.896 1.00 88.12 104 ILE A N 1
ATOM 766 C CA . ILE A 1 104 ? 17.466 3.121 -6.158 1.00 88.12 104 ILE A CA 1
ATOM 767 C C . ILE A 1 104 ? 18.674 4.071 -6.169 1.00 88.12 104 ILE A C 1
ATOM 769 O O . ILE A 1 104 ? 18.794 4.883 -7.085 1.00 88.12 104 ILE A O 1
ATOM 773 N N . ASP A 1 105 ? 19.538 4.003 -5.151 1.00 89.00 105 ASP A N 1
ATOM 774 C CA . ASP A 1 105 ? 20.710 4.870 -4.976 1.00 89.00 105 ASP A CA 1
ATOM 775 C C . ASP A 1 105 ? 20.372 6.380 -4.987 1.00 89.00 105 ASP A C 1
ATOM 777 O O . ASP A 1 105 ? 21.095 7.225 -5.523 1.00 89.00 105 ASP A O 1
ATOM 781 N N . PHE A 1 106 ? 19.234 6.757 -4.396 1.00 87.62 106 PHE A N 1
ATOM 782 C CA . PHE A 1 106 ? 18.787 8.148 -4.346 1.00 87.62 106 PHE A CA 1
ATOM 783 C C . PHE A 1 106 ? 19.527 8.948 -3.263 1.00 87.62 106 PHE A C 1
ATOM 785 O O . PHE A 1 106 ? 19.010 9.233 -2.182 1.00 87.62 106 PHE A O 1
ATOM 792 N N . ASN A 1 107 ? 20.745 9.376 -3.596 1.00 85.31 107 ASN A N 1
ATOM 793 C CA . ASN A 1 107 ? 21.672 10.058 -2.686 1.00 85.31 107 ASN A CA 1
ATOM 794 C C . ASN A 1 107 ? 21.701 11.587 -2.850 1.00 85.31 107 ASN A C 1
ATOM 796 O O . ASN A 1 107 ? 22.744 12.227 -2.691 1.00 85.31 107 ASN A O 1
ATOM 800 N N . SER A 1 108 ? 20.569 12.214 -3.190 1.00 85.56 108 SER A N 1
ATOM 801 C CA . SER A 1 108 ? 20.504 13.681 -3.240 1.00 85.56 108 SER A CA 1
ATOM 802 C C . SER A 1 108 ? 20.886 14.270 -1.869 1.00 85.56 108 SER A C 1
ATOM 804 O O . SER A 1 108 ? 20.279 13.887 -0.864 1.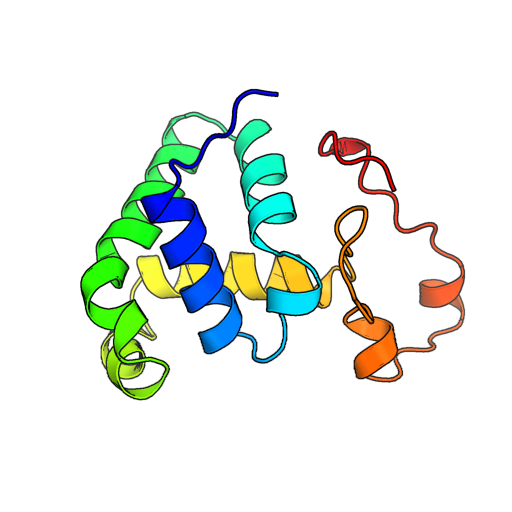00 85.56 108 SER A O 1
ATOM 806 N N . PRO A 1 109 ? 21.829 15.235 -1.783 1.00 84.38 109 PRO A N 1
ATOM 807 C CA . PRO A 1 109 ? 22.316 15.751 -0.502 1.00 84.38 109 PRO A CA 1
ATOM 808 C C . PRO A 1 109 ? 21.223 16.296 0.422 1.00 84.38 109 PRO A C 1
ATOM 810 O O . PRO A 1 109 ? 21.380 16.267 1.638 1.00 84.38 109 PRO A O 1
ATOM 813 N N . LEU A 1 110 ? 20.122 16.807 -0.138 1.00 82.94 110 LEU A N 1
ATOM 814 C CA . LEU A 1 110 ? 18.975 17.267 0.646 1.00 82.94 110 LEU A CA 1
ATOM 815 C C . LEU A 1 110 ? 18.124 16.098 1.153 1.00 82.94 110 LEU A C 1
ATOM 817 O O . LEU A 1 110 ? 17.720 16.110 2.310 1.00 82.94 110 LEU A O 1
ATOM 821 N N . ALA A 1 111 ? 17.912 15.068 0.333 1.00 80.75 111 ALA A N 1
ATOM 822 C CA . ALA A 1 111 ? 17.141 13.886 0.714 1.00 80.75 111 ALA A CA 1
ATOM 823 C C . ALA A 1 111 ? 17.812 13.086 1.841 1.00 80.75 111 ALA A C 1
ATOM 825 O O . ALA A 1 111 ? 17.124 12.531 2.693 1.00 80.75 111 ALA A O 1
ATOM 826 N N . MET A 1 112 ? 19.148 13.075 1.880 1.00 81.12 112 MET A N 1
ATOM 827 C CA . MET A 1 112 ? 19.924 12.435 2.949 1.00 81.12 112 MET A CA 1
ATOM 828 C C . MET A 1 112 ? 19.922 13.216 4.273 1.00 81.12 112 MET A C 1
ATOM 830 O O . MET A 1 112 ? 20.261 12.656 5.309 1.00 81.12 112 MET A O 1
ATOM 834 N N . ARG A 1 113 ? 19.587 14.514 4.253 1.00 83.62 113 ARG A N 1
ATOM 835 C CA . ARG A 1 113 ? 19.566 15.376 5.453 1.00 83.62 113 ARG A CA 1
ATOM 836 C C . ARG A 1 113 ? 18.201 15.435 6.130 1.00 83.62 113 ARG A C 1
ATOM 838 O O . ARG A 1 113 ? 18.110 15.933 7.249 1.00 83.62 113 ARG A O 1
ATOM 845 N N 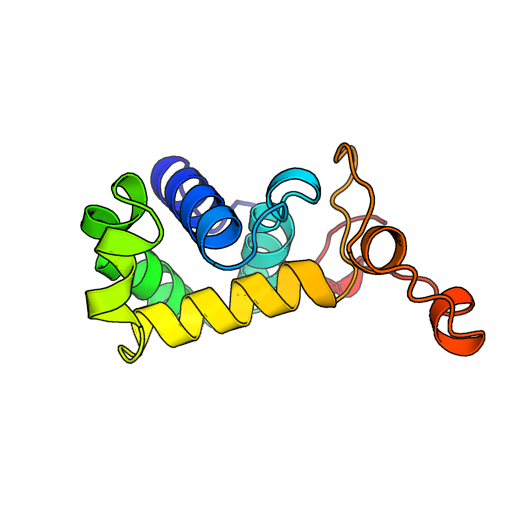. ILE A 1 114 ? 17.148 14.986 5.451 1.00 83.06 114 ILE A N 1
ATOM 846 C CA . ILE A 1 114 ? 15.802 14.936 6.016 1.00 83.06 114 ILE A CA 1
ATOM 847 C C . ILE A 1 114 ? 15.743 13.761 6.988 1.00 83.06 114 ILE A C 1
ATOM 849 O O . ILE A 1 114 ? 16.011 12.622 6.607 1.00 83.06 114 ILE A O 1
ATOM 853 N N . ASN A 1 115 ? 15.369 14.043 8.236 1.00 81.12 115 ASN A N 1
ATOM 854 C CA . ASN A 1 115 ? 14.986 12.990 9.164 1.00 81.12 115 ASN A CA 1
ATOM 855 C C . ASN A 1 115 ? 13.650 12.404 8.696 1.00 81.12 115 ASN A C 1
ATOM 857 O O . ASN A 1 115 ? 12.642 13.114 8.685 1.00 81.12 115 ASN A O 1
ATOM 861 N N . LYS A 1 116 ? 13.655 11.141 8.270 1.00 83.31 116 LYS A N 1
ATOM 862 C CA . LYS A 1 116 ? 12.461 10.437 7.792 1.00 83.31 116 LYS A CA 1
ATOM 863 C C . LYS A 1 116 ? 11.674 9.947 8.997 1.00 83.31 116 LYS A C 1
ATOM 865 O O . LYS A 1 116 ? 11.800 8.802 9.412 1.00 83.31 116 LYS A O 1
ATOM 870 N N . ASP A 1 117 ? 10.932 10.875 9.587 1.00 86.00 117 ASP A N 1
ATOM 871 C CA . ASP A 1 117 ? 10.095 10.627 10.750 1.00 86.00 117 ASP A CA 1
ATOM 872 C C . ASP A 1 117 ? 8.645 10.367 10.328 1.00 86.00 117 ASP A C 1
ATOM 874 O O . ASP A 1 117 ? 8.038 11.164 9.611 1.00 86.00 117 ASP A O 1
ATOM 878 N N . TRP A 1 118 ? 8.094 9.260 10.819 1.00 90.19 118 TRP A N 1
ATOM 879 C CA . TRP A 1 118 ? 6.717 8.819 10.588 1.00 90.19 118 TRP A CA 1
ATOM 880 C C . TRP A 1 118 ? 5.862 8.906 11.856 1.00 90.19 118 TRP A C 1
ATOM 882 O O . TRP A 1 118 ? 4.727 8.428 11.875 1.00 90.19 118 TRP A O 1
ATOM 892 N N . SER A 1 119 ? 6.369 9.558 12.908 1.00 90.06 119 SER A N 1
ATOM 893 C CA . SER A 1 119 ? 5.683 9.712 14.194 1.00 90.06 119 SER A CA 1
ATOM 894 C C . SER A 1 119 ? 4.331 10.415 14.076 1.00 90.06 119 SER A C 1
ATOM 896 O O . SER A 1 119 ? 3.426 10.144 14.867 1.00 90.06 119 SER A O 1
ATOM 898 N N . TYR A 1 120 ? 4.148 11.261 13.056 1.00 88.25 120 TYR A N 1
ATOM 899 C CA . TYR A 1 120 ? 2.868 11.904 12.754 1.00 88.25 120 TYR A CA 1
ATOM 900 C C . TYR A 1 120 ? 1.774 10.911 12.319 1.00 88.25 120 TYR A C 1
ATOM 902 O O . TYR A 1 120 ? 0.598 11.243 12.438 1.00 88.25 120 TYR A O 1
ATOM 910 N N . LEU A 1 121 ? 2.153 9.706 11.870 1.00 89.94 121 LEU A N 1
ATOM 911 C CA . LEU A 1 121 ? 1.263 8.562 11.622 1.00 89.94 121 LEU A CA 1
ATOM 912 C C . LEU A 1 121 ? 1.161 7.619 12.837 1.00 89.94 121 LEU A C 1
ATOM 914 O O . LEU A 1 121 ? 0.532 6.568 12.766 1.00 89.94 121 LEU A O 1
ATOM 918 N N . GLY A 1 122 ? 1.823 7.940 13.952 1.00 87.56 122 GLY A N 1
ATOM 919 C CA . GLY A 1 122 ? 1.908 7.066 15.124 1.00 87.56 122 GLY A CA 1
ATOM 920 C C . GLY A 1 122 ? 2.875 5.887 14.970 1.00 87.56 122 GLY A C 1
ATOM 921 O O . GLY A 1 122 ? 2.872 4.994 15.818 1.00 87.56 122 GLY A O 1
ATOM 922 N N . VAL A 1 123 ? 3.711 5.879 13.927 1.00 86.44 123 VAL A N 1
ATOM 923 C CA . VAL A 1 123 ? 4.781 4.891 13.734 1.00 86.44 123 VAL A CA 1
ATOM 924 C C . VAL A 1 123 ? 6.083 5.493 14.252 1.00 86.44 123 VAL A C 1
ATOM 926 O O . VAL A 1 123 ? 6.540 6.512 13.742 1.00 86.44 123 VAL A O 1
ATOM 929 N N . ALA A 1 124 ? 6.669 4.899 15.292 1.00 75.19 124 ALA A N 1
ATOM 930 C CA . ALA A 1 124 ? 7.984 5.329 15.767 1.00 75.19 124 ALA A CA 1
ATOM 931 C C . ALA A 1 124 ? 9.031 5.078 14.668 1.00 75.19 124 ALA A C 1
ATOM 933 O O . ALA A 1 124 ? 9.014 4.004 14.078 1.00 75.19 124 ALA A O 1
ATOM 934 N N . GLY A 1 125 ? 9.882 6.067 14.378 1.00 61.06 125 GLY A N 1
ATOM 935 C CA . GLY A 1 125 ? 11.025 5.920 13.465 1.00 61.06 125 GLY A CA 1
ATOM 936 C C . GLY A 1 125 ? 12.206 5.189 14.089 1.00 61.06 125 GLY A C 1
ATOM 937 O O . GLY A 1 125 ? 12.294 5.158 15.340 1.00 61.06 125 GLY A O 1
#

Sequence (125 aa):
MASNLDERRAALLESLCETIVPGSSRVQPVVYIDALMSHMTAPERDAITTSIDALADAAPGGAEALRAHAFTPAFLQIRALAIEAYYSDFLAPGAPGPSAYHEIDFNSPLAMRINKDWSYLGVAG

Foldseek 3Di:
DDFLDDPLLLVLLLLLLCLLPPPLVLQSLSVVVRLVLVPDDPVVSVLLSVLSVVCSVQSVVGPVSCVVVCPPPSSVVSNVSSCCSQVLQHHAVPRNDDGNCVVVVVVDVVVVPDDSAPCVSVGGD

Secondary structure (DSSP, 8-state):
---SS-HHHHHHHHHHHHHHSTTGGGG-HHHHHHHHHTTS-HHHHHHHHHHHHHTTTTGGGHHHHHGGGTTSHHHHHHHHHHHHHHHTT---TT-----HHHHTT---TTTTTS----GGGT---

Radius of gyration: 14.57 Å; chains: 1; bounding box: 38×32×34 Å

pLDDT: mean 93.66, std 6.85, range [57.25, 98.69]